Protein AF-A0A7Y3MES4-F1 (afdb_monomer)

Mean predicted aligned error: 10.99 Å

Solvent-accessible surface area (backbone atoms only — not comparable to full-atom values): 5895 Å² total; per-residue (Å²): 143,83,89,84,83,90,88,83,81,67,87,81,73,78,73,79,70,77,85,75,82,80,79,88,77,62,70,92,33,54,46,79,45,81,41,77,45,97,86,72,48,77,46,80,49,80,44,80,57,58,51,88,83,39,46,69,59,44,55,52,52,51,51,40,55,75,72,46,69,66,66,91,64,74,83,88,57,71,44,91,98,75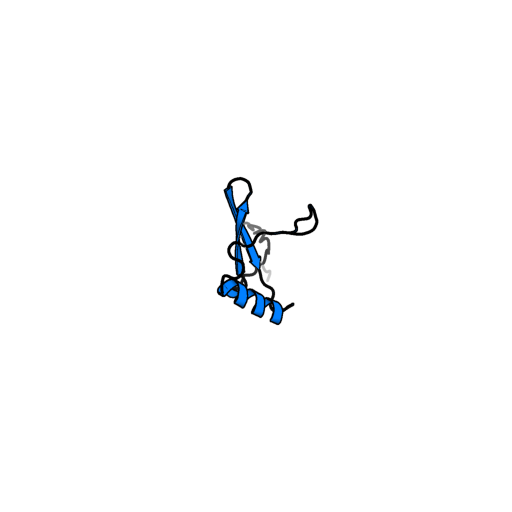,50,108

Foldseek 3Di:
DDDDDDDDDDPPPVPPPPPPDDDDADPLQWDWDWDQDPVRDIDIDIDGHDCPVPVVVSVVVSVCVVVVVCPPDDPPDDDPPPGD

pLDDT: mean 84.97, std 19.63, range [38.72, 98.5]

Nearest PDB structures (foldseek):
  5lnl-assembly2_E  TM=6.325E-01  e=8.048E+00  Haemophilus influenzae
  5lnl-assembly1_A  TM=5.002E-01  e=5.785E+00  Haemophilus influenzae
  2jor-assembly1_A  TM=2.993E-01  e=4.746E+00  Bos taurus
  7ezx-assembly1_ME  TM=3.801E-01  e=6.602E+00  Porphyridium purpureum

Radius of gyration: 25.51 Å; Cα contacts (8 Å, |Δi|>4): 50; chains: 1; bounding box: 27×29×86 Å

Sequence (84 aa):
MVSTLAWLQGPDRAMAQSDMTWRELAPENLAYMELVLAGGETGTVIIELNPRFAPETVKQFRRLASEGFYRGLSFYRVIDGFVA

Secondary structure (DSSP, 8-state):
-----------------------PPPGGGEEEEEEE-TTS-EEEEEEE--TTT-HHHHHHHHHHHHTTTTTT------BTTTB-

Structure (mmCIF, N/CA/C/O backbone):
data_AF-A0A7Y3MES4-F1
#
_entry.id   AF-A0A7Y3MES4-F1
#
loop_
_atom_site.group_PDB
_atom_site.id
_atom_site.type_symbol
_atom_site.label_atom_id
_atom_site.label_alt_id
_atom_site.label_comp_id
_atom_site.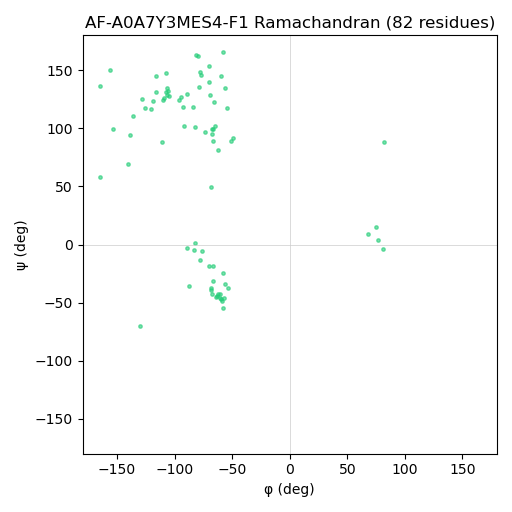label_asym_id
_atom_site.label_entity_id
_atom_site.label_seq_id
_atom_site.pdbx_PDB_ins_code
_atom_site.Cartn_x
_atom_site.Cartn_y
_atom_site.Cartn_z
_atom_site.occupancy
_atom_site.B_iso_or_equiv
_atom_site.auth_seq_id
_atom_site.auth_comp_id
_atom_site.auth_asym_id
_atom_site.auth_atom_id
_atom_site.pdbx_PDB_model_num
ATOM 1 N N . MET A 1 1 ? -5.864 -9.347 -75.815 1.00 49.03 1 MET A N 1
ATOM 2 C CA . MET A 1 1 ? -4.815 -8.805 -74.927 1.00 49.03 1 MET A CA 1
ATOM 3 C C . MET A 1 1 ? -5.085 -7.325 -74.735 1.00 49.03 1 MET A C 1
ATOM 5 O O . MET A 1 1 ? -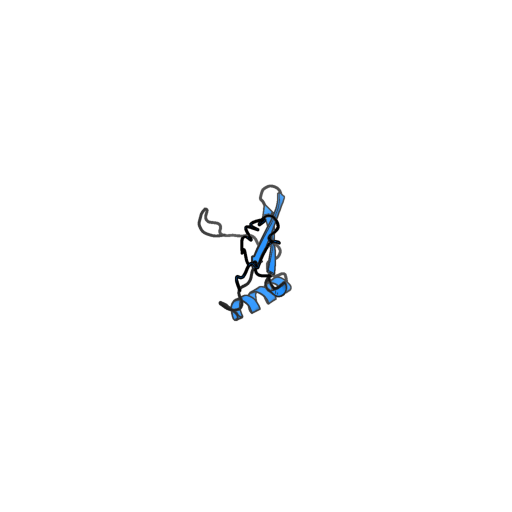4.802 -6.603 -75.670 1.00 49.03 1 MET A O 1
ATOM 9 N N . VAL A 1 2 ? -5.717 -6.911 -73.630 1.00 38.72 2 VAL A N 1
ATOM 10 C CA . VAL A 1 2 ? -5.210 -5.946 -72.626 1.00 38.72 2 VAL A CA 1
ATOM 11 C C . VAL A 1 2 ? -6.115 -6.099 -71.388 1.00 38.72 2 VAL A C 1
ATOM 13 O O . VAL A 1 2 ? -7.321 -6.278 -71.508 1.00 38.72 2 VAL A O 1
ATOM 16 N N . SER A 1 3 ? -5.478 -6.127 -70.223 1.00 44.56 3 SER A N 1
ATOM 17 C CA . SER A 1 3 ? -6.005 -6.248 -68.862 1.00 44.56 3 SER A CA 1
ATOM 18 C C . SER A 1 3 ? -6.967 -5.122 -68.456 1.00 44.56 3 SER A C 1
ATOM 20 O O . SER A 1 3 ? -6.697 -3.970 -68.783 1.00 44.56 3 SER A O 1
ATOM 22 N N . THR A 1 4 ? -8.004 -5.413 -67.655 1.00 40.41 4 THR A N 1
ATOM 23 C CA . THR A 1 4 ? -8.491 -4.477 -66.616 1.00 40.41 4 THR A CA 1
ATOM 24 C C . THR A 1 4 ? -9.181 -5.246 -65.480 1.00 40.41 4 THR A C 1
ATOM 26 O O . THR A 1 4 ? -10.331 -5.666 -65.587 1.00 40.41 4 THR A O 1
ATOM 29 N N . LEU A 1 5 ? -8.432 -5.458 -64.397 1.00 47.00 5 LEU A N 1
ATOM 30 C CA . LEU A 1 5 ? -8.923 -5.845 -63.075 1.00 47.00 5 LEU A CA 1
ATOM 31 C C . LEU A 1 5 ? -9.472 -4.614 -62.325 1.00 47.00 5 LEU A C 1
ATOM 33 O O . LEU A 1 5 ? -9.048 -3.494 -62.590 1.00 47.00 5 LEU A O 1
ATOM 37 N N . ALA A 1 6 ? -10.267 -4.900 -61.289 1.00 52.19 6 ALA A N 1
ATOM 38 C CA . ALA A 1 6 ? -10.475 -4.102 -60.074 1.00 52.19 6 ALA A CA 1
ATOM 39 C C . ALA A 1 6 ? -11.473 -2.928 -60.119 1.00 52.19 6 ALA A C 1
ATOM 41 O O . ALA A 1 6 ? -11.094 -1.769 -60.228 1.00 52.19 6 ALA A O 1
ATOM 42 N N . TRP A 1 7 ? -12.742 -3.239 -59.830 1.00 43.75 7 TRP A N 1
ATOM 43 C CA . TRP A 1 7 ? -13.674 -2.309 -59.182 1.00 43.75 7 TRP A CA 1
ATOM 44 C C . TRP A 1 7 ? -14.508 -3.064 -58.144 1.00 43.75 7 TRP A C 1
ATOM 46 O O . TRP A 1 7 ? -15.514 -3.669 -58.491 1.00 43.75 7 TRP A O 1
ATOM 56 N N . LEU A 1 8 ? -14.070 -3.057 -56.882 1.00 47.22 8 LEU A N 1
ATOM 57 C CA . LEU A 1 8 ? -14.960 -3.042 -55.711 1.00 47.22 8 LEU A CA 1
ATOM 58 C C . LEU A 1 8 ? -14.158 -2.652 -54.453 1.00 47.22 8 LEU A C 1
ATOM 60 O O . LEU A 1 8 ? -14.060 -3.404 -53.491 1.00 47.22 8 LEU A O 1
ATOM 64 N N . GLN A 1 9 ? -13.534 -1.475 -54.471 1.00 46.81 9 GLN A N 1
ATOM 65 C CA . GLN A 1 9 ? -13.125 -0.812 -53.231 1.00 46.81 9 GLN A CA 1
ATOM 66 C C . GLN A 1 9 ? -14.295 0.105 -52.859 1.00 46.81 9 GLN A C 1
ATOM 68 O O . GLN A 1 9 ? -14.522 1.128 -53.506 1.00 46.81 9 GLN A O 1
ATOM 73 N N . GLY A 1 10 ? -15.116 -0.328 -51.894 1.00 51.00 10 GLY A N 1
ATOM 74 C CA . GLY A 1 10 ? -16.045 0.570 -51.203 1.00 51.00 10 GLY A CA 1
ATOM 75 C C . GLY A 1 10 ? -15.262 1.711 -50.543 1.00 51.00 10 GLY A C 1
ATOM 76 O O . GLY A 1 10 ? -14.040 1.613 -50.458 1.00 51.00 10 GLY A O 1
ATOM 77 N N . PRO A 1 11 ? -15.916 2.801 -50.102 1.00 49.09 11 PRO A N 1
ATOM 78 C CA . PRO A 1 11 ? -15.197 3.916 -49.505 1.00 49.09 11 PRO A CA 1
ATOM 79 C C . PRO A 1 11 ? -14.336 3.383 -48.366 1.00 49.09 11 PRO A C 1
ATOM 81 O O . PRO A 1 11 ? -14.874 2.822 -47.407 1.00 49.09 11 PRO A O 1
ATOM 84 N N . ASP A 1 12 ? -13.021 3.544 -48.522 1.00 49.28 12 ASP A N 1
ATOM 85 C CA . ASP A 1 12 ? -12.023 3.378 -47.481 1.00 49.28 12 ASP A CA 1
ATOM 86 C C . ASP A 1 12 ? -12.497 4.185 -46.275 1.00 49.28 12 ASP A C 1
ATOM 88 O O . ASP A 1 12 ? -12.223 5.378 -46.117 1.00 49.28 12 ASP A O 1
ATOM 92 N N . ARG A 1 13 ? -13.245 3.526 -45.390 1.00 50.81 13 ARG A N 1
ATOM 93 C CA . ARG A 1 13 ? -13.272 3.912 -43.997 1.00 50.81 13 ARG A CA 1
ATOM 94 C C . ARG A 1 13 ? -11.868 3.607 -43.535 1.00 50.81 13 ARG A C 1
ATOM 96 O O . ARG A 1 13 ? -11.589 2.490 -43.116 1.00 50.81 13 ARG A O 1
ATOM 103 N N . ALA A 1 14 ? -10.996 4.600 -43.672 1.00 49.84 14 ALA A N 1
ATOM 104 C CA . ALA A 1 14 ? -9.773 4.697 -42.912 1.00 49.84 14 ALA A CA 1
ATOM 105 C C . ALA A 1 14 ? -10.173 4.535 -41.441 1.00 49.84 14 ALA A C 1
ATOM 107 O O . ALA A 1 14 ? -10.555 5.485 -40.759 1.00 49.84 14 ALA A O 1
ATOM 108 N N . MET A 1 15 ? -10.187 3.285 -40.983 1.00 44.97 15 MET A N 1
ATOM 109 C CA . MET A 1 15 ? -10.196 2.950 -39.582 1.00 44.97 15 MET A CA 1
ATOM 110 C C . MET A 1 15 ? -8.832 3.412 -39.110 1.00 44.97 15 MET A C 1
ATOM 112 O O . MET A 1 15 ? -7.833 2.721 -39.285 1.00 44.97 15 MET A O 1
ATOM 116 N N . ALA A 1 16 ? -8.780 4.626 -38.573 1.00 53.94 16 ALA A N 1
ATOM 117 C CA . ALA A 1 16 ? -7.719 4.993 -37.662 1.00 53.94 16 ALA A CA 1
ATOM 118 C C . ALA A 1 16 ? -7.861 4.058 -36.452 1.00 53.94 16 ALA A C 1
ATOM 120 O O . ALA A 1 16 ? -8.510 4.389 -35.461 1.00 53.94 16 ALA A O 1
ATOM 121 N N . GLN A 1 17 ? -7.341 2.838 -36.584 1.00 58.88 17 GLN A N 1
ATOM 122 C CA . GLN A 1 17 ? -7.132 1.930 -35.478 1.00 58.88 17 GLN A CA 1
ATOM 123 C C . GLN A 1 17 ? -6.040 2.605 -34.653 1.00 58.88 17 GLN A C 1
ATOM 125 O O . GLN A 1 17 ? -4.869 2.613 -35.022 1.00 58.88 17 GLN A O 1
ATOM 130 N N . SER A 1 18 ? -6.420 3.287 -33.577 1.00 62.00 18 SER A N 1
ATOM 131 C CA . SER A 1 18 ? -5.438 3.620 -32.559 1.00 62.00 18 SER A CA 1
ATOM 132 C C . SER A 1 18 ? -4.990 2.283 -31.979 1.00 62.00 18 SER A C 1
ATOM 134 O O . SER A 1 18 ? -5.737 1.679 -31.208 1.00 62.00 18 SER A O 1
ATOM 136 N N . ASP A 1 19 ? -3.820 1.797 -32.386 1.00 69.19 19 ASP A N 1
ATOM 137 C CA . ASP A 1 19 ? -3.201 0.550 -31.919 1.00 69.19 19 ASP A CA 1
ATOM 138 C C . ASP A 1 19 ? -2.755 0.656 -30.444 1.00 69.19 19 ASP A C 1
ATOM 140 O O . ASP A 1 19 ? -1.621 0.357 -30.069 1.00 69.19 19 ASP A O 1
ATOM 144 N N . MET A 1 20 ? -3.641 1.120 -29.560 1.00 69.00 20 MET A N 1
ATOM 145 C CA . MET A 1 20 ? -3.445 1.057 -28.120 1.00 69.00 20 MET A CA 1
ATOM 146 C C . MET A 1 20 ? -3.648 -0.392 -27.688 1.00 69.00 20 MET A C 1
ATOM 148 O O . MET A 1 20 ? -4.769 -0.858 -27.489 1.00 69.00 20 MET A O 1
ATOM 152 N N . THR A 1 21 ? -2.537 -1.113 -27.563 1.00 86.56 21 THR A N 1
ATOM 153 C CA . THR A 1 21 ? -2.531 -2.471 -27.021 1.00 86.56 21 THR A CA 1
ATOM 154 C C . THR A 1 21 ? -2.531 -2.382 -25.499 1.00 86.56 21 THR A C 1
ATOM 156 O O . THR A 1 21 ? -1.507 -2.100 -24.876 1.00 86.56 21 THR A O 1
ATOM 159 N N . TRP A 1 22 ? -3.698 -2.584 -24.894 1.00 88.00 22 TRP A N 1
ATOM 160 C CA . TRP A 1 22 ? -3.846 -2.666 -23.443 1.00 88.00 22 TRP A CA 1
A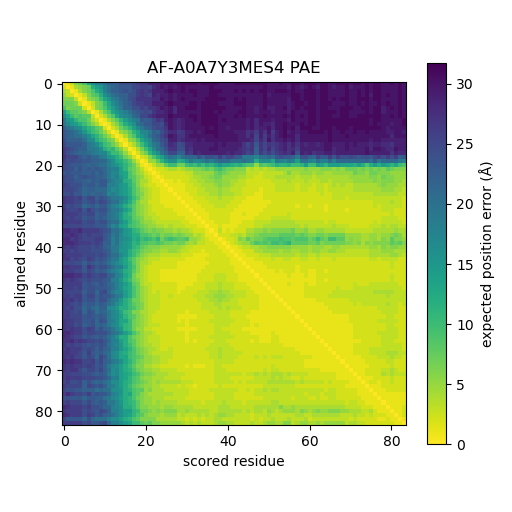TOM 161 C C . TRP A 1 22 ? -3.372 -4.029 -22.932 1.00 88.00 22 TRP A C 1
ATOM 163 O O . TRP A 1 22 ? -3.540 -5.046 -23.605 1.00 88.00 22 TRP A O 1
ATOM 173 N N . ARG A 1 23 ? -2.795 -4.056 -21.726 1.00 90.75 23 ARG A N 1
ATOM 174 C CA . ARG A 1 23 ? -2.420 -5.295 -21.034 1.00 90.75 23 ARG A CA 1
ATOM 175 C C . ARG A 1 23 ? -3.399 -5.566 -19.898 1.00 90.75 23 ARG A C 1
ATOM 177 O O . ARG A 1 23 ? -3.637 -4.693 -19.068 1.00 90.75 23 ARG A O 1
ATOM 184 N N . GLU A 1 24 ? -3.892 -6.795 -19.830 1.00 91.12 24 GLU A N 1
ATOM 185 C CA . GLU A 1 24 ? -4.696 -7.273 -18.709 1.00 91.12 24 GLU A CA 1
ATOM 186 C C . GLU A 1 24 ? -3.850 -7.434 -17.433 1.00 91.12 24 GLU A C 1
ATOM 188 O O . GLU A 1 24 ? -2.689 -7.864 -17.467 1.00 91.12 24 GLU A O 1
ATOM 193 N N . LEU A 1 25 ? -4.428 -7.057 -16.293 1.00 92.88 25 LEU A N 1
ATOM 194 C CA . LEU A 1 25 ? -3.783 -7.173 -14.990 1.00 92.88 25 LEU A CA 1
ATOM 195 C C . LEU A 1 25 ? -4.207 -8.487 -14.336 1.00 92.88 25 LEU A C 1
ATOM 197 O O . LEU A 1 25 ? -5.397 -8.750 -14.194 1.00 92.88 25 LEU A O 1
ATOM 201 N N . ALA A 1 26 ? -3.234 -9.292 -13.909 1.00 93.44 26 ALA A N 1
ATOM 202 C CA . ALA A 1 26 ? -3.513 -10.506 -13.150 1.00 93.44 26 ALA A CA 1
ATOM 203 C C . ALA A 1 26 ? -4.131 -10.125 -11.786 1.00 93.44 26 ALA A C 1
ATOM 205 O O . ALA A 1 26 ? -3.490 -9.368 -11.044 1.00 93.44 26 ALA A O 1
ATOM 206 N N . PRO A 1 27 ? -5.336 -10.608 -11.430 1.00 93.69 27 PRO A N 1
ATOM 207 C CA . PRO A 1 27 ? -6.033 -10.189 -10.211 1.00 93.69 27 PRO A CA 1
ATOM 208 C C . PRO A 1 27 ? -5.223 -10.400 -8.928 1.00 93.69 27 PRO A C 1
ATOM 210 O O . PRO A 1 27 ? -5.270 -9.583 -8.015 1.00 93.69 27 PRO A O 1
ATOM 213 N N . GLU A 1 28 ? -4.413 -11.455 -8.863 1.00 93.19 28 GLU A N 1
ATOM 214 C CA . GLU A 1 28 ? -3.538 -11.756 -7.730 1.00 93.19 28 GLU A CA 1
ATOM 215 C C . GLU A 1 28 ? -2.407 -10.731 -7.531 1.00 93.19 28 GLU A C 1
ATOM 217 O O . GLU A 1 28 ? -1.787 -10.664 -6.463 1.00 93.19 28 GLU A O 1
ATOM 222 N N . ASN A 1 29 ? -2.096 -9.935 -8.555 1.00 95.94 29 ASN A N 1
ATOM 223 C CA . ASN A 1 29 ? -1.145 -8.830 -8.478 1.00 95.94 29 ASN A CA 1
ATOM 224 C C . ASN A 1 29 ? -1.824 -7.518 -8.066 1.00 95.94 29 ASN A C 1
ATOM 226 O O . ASN A 1 29 ? -1.117 -6.533 -7.908 1.00 95.94 29 ASN A O 1
ATOM 230 N N . LEU A 1 30 ? -3.143 -7.466 -7.879 1.00 97.19 30 LEU A N 1
ATOM 231 C CA . LEU A 1 30 ? -3.828 -6.238 -7.486 1.00 97.19 30 LEU A CA 1
ATOM 232 C C . LEU A 1 30 ? -4.036 -6.185 -5.974 1.00 97.19 30 LEU A C 1
ATOM 234 O O . LEU A 1 30 ? -4.644 -7.070 -5.376 1.00 97.19 30 LEU A O 1
ATOM 238 N N . ALA A 1 31 ? -3.541 -5.116 -5.358 1.00 97.19 31 ALA A N 1
ATOM 239 C CA . ALA A 1 31 ? -3.820 -4.784 -3.972 1.00 97.19 31 ALA A CA 1
ATOM 240 C C . ALA A 1 31 ? -4.763 -3.581 -3.908 1.00 97.19 31 ALA A C 1
ATOM 242 O O . ALA A 1 31 ? -4.529 -2.560 -4.556 1.00 97.19 31 ALA A O 1
ATOM 243 N N . TYR A 1 32 ? -5.811 -3.715 -3.101 1.00 96.81 32 TYR A N 1
ATOM 244 C CA . TYR A 1 32 ? -6.786 -2.665 -2.837 1.00 96.81 32 TYR A CA 1
ATOM 245 C C . TYR A 1 32 ? -6.549 -2.125 -1.436 1.00 96.81 32 TYR A C 1
ATOM 247 O O . TYR A 1 32 ? -6.474 -2.889 -0.471 1.00 96.81 32 TYR A O 1
ATOM 255 N N . MET A 1 33 ? -6.427 -0.810 -1.334 1.00 96.94 33 MET A N 1
ATOM 256 C CA . MET A 1 33 ? -6.254 -0.111 -0.073 1.00 96.94 33 MET A CA 1
ATOM 257 C C . MET A 1 33 ? -7.334 0.954 0.049 1.00 96.94 33 MET A C 1
ATOM 259 O O . MET A 1 33 ? -7.402 1.880 -0.759 1.00 96.94 33 MET A O 1
ATOM 263 N N . GLU A 1 34 ? -8.176 0.806 1.064 1.00 96.75 34 GLU A N 1
ATOM 264 C CA . GLU A 1 34 ? -9.171 1.806 1.432 1.00 96.75 34 GLU A CA 1
ATOM 265 C C . GLU A 1 34 ? -8.559 2.787 2.427 1.00 96.75 34 GLU A C 1
ATOM 267 O O . GLU A 1 34 ? -7.967 2.391 3.433 1.00 96.75 34 GLU A O 1
ATOM 272 N N . LEU A 1 35 ? -8.704 4.074 2.137 1.00 95.75 35 LEU A N 1
ATOM 273 C CA . LEU A 1 35 ? -8.215 5.17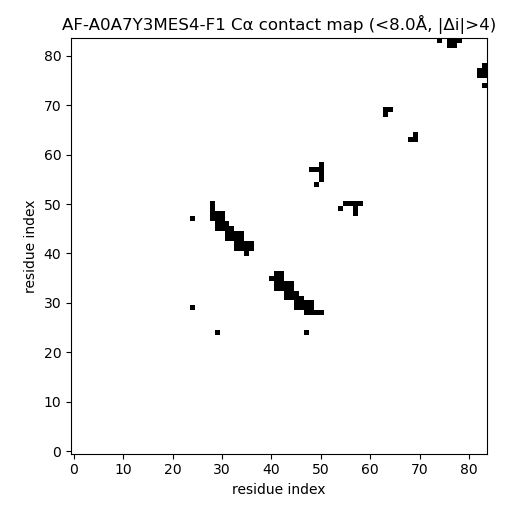0 2.957 1.00 95.75 35 LEU A CA 1
ATOM 274 C C . LEU A 1 35 ? -9.397 5.975 3.466 1.00 95.75 35 LEU A C 1
ATOM 276 O O . 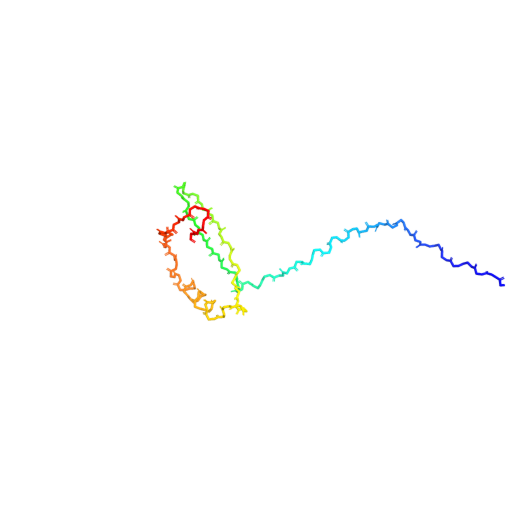LEU A 1 35 ? -10.246 6.378 2.677 1.00 95.75 35 LEU A O 1
ATOM 280 N N . VAL A 1 36 ? -9.420 6.248 4.767 1.00 94.19 36 VAL A N 1
ATOM 281 C CA . VAL A 1 36 ? -10.342 7.221 5.357 1.00 94.19 36 VAL A CA 1
ATOM 282 C C . VAL A 1 36 ? -9.627 8.564 5.398 1.00 94.19 36 VAL A C 1
ATOM 284 O O . VAL A 1 36 ? -8.577 8.701 6.027 1.00 94.19 36 VAL A O 1
ATOM 287 N N . LEU A 1 37 ? -10.172 9.547 4.692 1.00 91.56 37 LEU A N 1
ATOM 288 C CA . LEU A 1 37 ? -9.631 10.898 4.618 1.00 91.56 37 LEU A CA 1
ATOM 289 C C . LEU A 1 37 ? -10.063 11.709 5.845 1.00 91.56 37 LEU A C 1
ATOM 291 O O . LEU A 1 37 ? -11.026 11.367 6.530 1.00 91.56 37 LEU A O 1
ATOM 295 N N . ALA A 1 38 ? -9.384 12.827 6.109 1.00 86.06 38 ALA A N 1
ATOM 296 C CA . ALA A 1 38 ? -9.679 13.680 7.267 1.00 86.06 38 ALA A CA 1
ATOM 297 C C . ALA A 1 38 ? -11.136 14.196 7.303 1.00 86.06 38 ALA A C 1
ATOM 299 O O . ALA A 1 38 ? -11.652 14.491 8.377 1.00 86.06 38 ALA A O 1
ATOM 300 N N . GLY A 1 39 ? -11.807 14.271 6.146 1.00 90.25 39 GLY A N 1
ATOM 301 C CA . GLY A 1 39 ? -13.226 14.626 6.023 1.00 90.25 39 GLY A CA 1
ATOM 302 C C . GLY A 1 39 ? -14.212 13.477 6.272 1.00 90.25 39 GLY A C 1
ATOM 303 O O . GLY A 1 39 ? -15.413 13.681 6.135 1.00 90.25 39 GLY A O 1
ATOM 304 N N . GLY A 1 40 ? -13.735 12.272 6.606 1.00 89.75 40 GLY A N 1
ATOM 305 C CA . GLY A 1 40 ? -14.561 11.070 6.785 1.00 89.75 40 GLY A CA 1
ATOM 306 C C . GLY A 1 40 ? -14.940 10.358 5.482 1.00 89.75 40 GLY A C 1
ATOM 307 O O . GLY A 1 40 ? -15.540 9.286 5.523 1.00 89.75 40 GLY A O 1
ATOM 308 N N . GLU A 1 41 ? -14.573 10.922 4.332 1.00 95.88 41 GLU A N 1
ATOM 309 C CA . GLU A 1 41 ? -14.723 10.290 3.022 1.00 95.88 41 GLU A CA 1
ATOM 310 C C . GLU A 1 41 ? -13.757 9.113 2.861 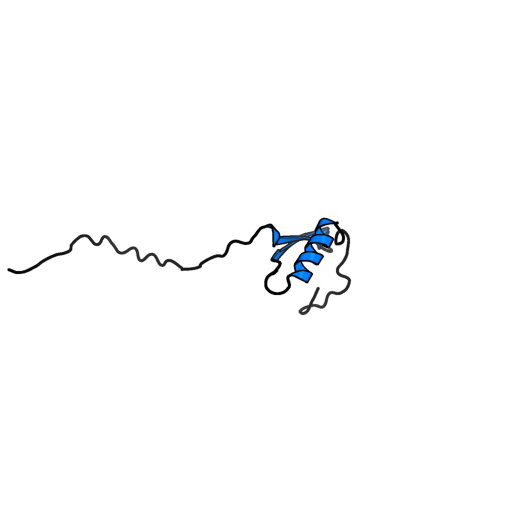1.00 95.88 41 GLU A C 1
ATOM 312 O O . GLU A 1 41 ? -12.674 9.092 3.453 1.00 95.88 41 GLU A O 1
ATOM 317 N N . THR A 1 42 ? -14.129 8.148 2.021 1.00 94.88 42 THR A N 1
ATOM 318 C CA . THR A 1 42 ? -13.276 7.008 1.684 1.00 94.88 42 THR A CA 1
ATOM 319 C C . THR A 1 42 ? -12.712 7.130 0.271 1.00 94.88 42 THR A C 1
ATOM 321 O O . THR A 1 42 ? -13.420 7.452 -0.682 1.00 94.88 42 THR A O 1
ATOM 324 N N . GLY A 1 43 ? -11.417 6.856 0.127 1.00 95.69 43 GLY A N 1
ATOM 325 C CA . GLY A 1 43 ? -10.724 6.746 -1.155 1.00 95.69 43 GLY A CA 1
ATOM 326 C C . GLY A 1 43 ? -10.189 5.333 -1.362 1.00 95.69 43 GLY A C 1
ATOM 327 O O . GLY A 1 43 ? -9.769 4.684 -0.408 1.00 95.69 43 GLY A O 1
ATOM 328 N N . THR A 1 44 ? -10.188 4.849 -2.606 1.00 97.00 44 THR A N 1
ATOM 329 C CA . THR A 1 44 ? -9.585 3.553 -2.957 1.00 97.00 44 THR A CA 1
ATOM 330 C C . THR A 1 44 ? -8.314 3.769 -3.763 1.00 97.00 44 THR A C 1
ATOM 332 O O . THR A 1 44 ? -8.337 4.416 -4.809 1.00 97.00 44 THR A O 1
ATOM 335 N N . VAL A 1 45 ? -7.216 3.182 -3.298 1.00 96.81 45 VAL A N 1
ATOM 336 C CA . VAL A 1 45 ? -5.958 3.082 -4.038 1.00 96.81 45 VAL A CA 1
ATOM 337 C C . VAL A 1 45 ? -5.813 1.651 -4.540 1.00 96.81 45 VAL A C 1
ATOM 339 O O . VAL A 1 45 ? -5.921 0.700 -3.764 1.00 96.81 45 VAL A O 1
ATOM 342 N N . ILE A 1 46 ? -5.566 1.504 -5.841 1.00 97.12 46 ILE A N 1
ATOM 343 C CA . ILE A 1 46 ? -5.322 0.211 -6.486 1.00 97.12 46 ILE A CA 1
ATOM 344 C C . ILE A 1 46 ? -3.852 0.159 -6.887 1.00 97.12 46 ILE A C 1
ATOM 346 O O . ILE A 1 46 ? -3.366 1.037 -7.599 1.00 97.12 46 ILE A O 1
ATOM 350 N N . ILE A 1 47 ? -3.145 -0.866 -6.420 1.00 97.75 47 ILE A N 1
ATOM 351 C CA . ILE A 1 47 ? -1.706 -1.035 -6.625 1.00 97.75 47 ILE A CA 1
ATOM 352 C C . ILE A 1 47 ? -1.475 -2.330 -7.400 1.00 97.75 47 ILE A C 1
ATOM 354 O O . ILE A 1 47 ? -1.865 -3.402 -6.938 1.00 97.75 47 ILE A O 1
ATOM 358 N N . GLU A 1 48 ? -0.802 -2.248 -8.550 1.00 97.69 48 GLU A N 1
ATOM 359 C CA . GLU A 1 48 ? -0.277 -3.432 -9.234 1.00 97.69 48 GLU A CA 1
ATOM 360 C C . GLU A 1 48 ? 1.088 -3.820 -8.648 1.00 97.69 48 GLU A C 1
ATOM 362 O O . GLU A 1 48 ? 2.070 -3.080 -8.718 1.00 97.69 48 GLU A O 1
ATOM 367 N N . LEU A 1 49 ? 1.153 -5.017 -8.080 1.00 98.12 49 LEU A N 1
ATOM 368 C CA . LEU A 1 49 ? 2.357 -5.640 -7.560 1.00 98.12 49 LEU A CA 1
ATOM 369 C C . LEU A 1 49 ? 3.180 -6.231 -8.704 1.00 98.12 49 LEU A C 1
ATOM 371 O O . LEU A 1 49 ? 2.656 -6.935 -9.567 1.00 98.12 49 LEU A O 1
ATOM 375 N N . ASN A 1 50 ? 4.494 -6.009 -8.673 1.00 97.69 50 ASN A N 1
ATOM 376 C CA . ASN A 1 50 ? 5.391 -6.459 -9.731 1.00 97.69 50 ASN A CA 1
ATOM 377 C C . ASN A 1 50 ? 6.328 -7.595 -9.268 1.00 97.69 50 ASN A C 1
ATOM 379 O O . ASN A 1 50 ? 7.453 -7.333 -8.825 1.00 97.69 50 ASN A O 1
ATOM 383 N N . PRO A 1 51 ? 5.909 -8.872 -9.385 1.00 97.50 51 PRO A N 1
ATOM 384 C CA . PRO A 1 51 ? 6.714 -10.008 -8.937 1.00 97.50 51 PRO A CA 1
ATOM 385 C C . PRO A 1 51 ? 7.954 -10.241 -9.805 1.00 97.50 51 PRO A C 1
ATOM 387 O O . PRO A 1 51 ? 8.884 -10.905 -9.361 1.00 97.50 51 PRO A O 1
ATOM 390 N N . ARG A 1 52 ? 8.001 -9.693 -11.028 1.00 97.31 52 ARG A N 1
ATOM 391 C CA . ARG A 1 52 ? 9.169 -9.821 -11.908 1.00 97.31 52 ARG A CA 1
ATOM 392 C C . ARG A 1 52 ? 10.367 -9.044 -11.366 1.00 97.31 52 ARG A C 1
ATOM 394 O O . ARG A 1 52 ? 11.490 -9.519 -11.485 1.00 97.31 52 ARG A O 1
ATOM 401 N N . PHE A 1 53 ? 10.133 -7.860 -10.802 1.00 98.06 53 PHE A N 1
ATOM 402 C CA . PHE A 1 53 ? 11.202 -7.021 -10.254 1.00 98.06 53 PHE A CA 1
ATOM 403 C C . PHE A 1 53 ? 11.517 -7.348 -8.791 1.00 98.06 53 PHE A C 1
ATOM 405 O O . PHE A 1 53 ? 12.679 -7.287 -8.401 1.00 98.06 53 PHE A O 1
ATOM 412 N N . ALA A 1 54 ? 10.509 -7.694 -7.982 1.00 98.12 54 ALA A N 1
ATOM 413 C CA . ALA A 1 54 ? 10.681 -7.909 -6.543 1.00 98.12 54 ALA A CA 1
ATOM 414 C C . ALA A 1 54 ? 9.852 -9.106 -6.024 1.00 98.12 54 ALA A C 1
ATOM 416 O O . ALA A 1 54 ? 8.889 -8.911 -5.278 1.00 98.12 54 ALA A O 1
ATOM 417 N N . PRO A 1 55 ? 10.202 -10.353 -6.394 1.00 98.00 55 PRO A N 1
ATOM 418 C CA . PRO A 1 55 ? 9.381 -11.534 -6.105 1.00 98.00 55 PRO A CA 1
ATOM 419 C C . PRO A 1 55 ? 9.171 -11.776 -4.604 1.00 98.00 55 PRO A C 1
ATOM 421 O O . PRO A 1 55 ? 8.036 -11.972 -4.164 1.00 98.00 55 PRO A O 1
ATOM 424 N N . GLU A 1 56 ? 10.236 -11.698 -3.802 1.00 98.50 56 GLU A N 1
ATOM 425 C CA . GLU A 1 56 ? 10.150 -11.937 -2.354 1.00 98.50 56 GLU A CA 1
ATOM 426 C C . GLU A 1 56 ? 9.362 -10.838 -1.630 1.00 98.50 56 GLU A C 1
ATOM 428 O O . GLU A 1 56 ? 8.554 -11.127 -0.745 1.00 98.50 56 GLU A O 1
ATOM 433 N N . THR A 1 57 ? 9.518 -9.581 -2.053 1.00 98.50 57 THR A N 1
ATOM 434 C CA . THR A 1 57 ? 8.754 -8.454 -1.502 1.00 98.50 57 THR A CA 1
ATOM 435 C C . THR A 1 57 ? 7.267 -8.613 -1.790 1.00 98.50 57 THR A C 1
ATOM 437 O O . THR A 1 57 ? 6.450 -8.465 -0.884 1.00 98.50 57 THR A O 1
ATOM 440 N N . VAL A 1 58 ? 6.903 -8.973 -3.025 1.00 98.44 58 VAL A N 1
ATOM 441 C CA . VAL A 1 58 ? 5.502 -9.213 -3.402 1.00 98.44 58 VAL A CA 1
ATOM 442 C C . VAL A 1 58 ? 4.912 -10.372 -2.601 1.00 98.44 58 VAL A C 1
ATOM 444 O O . VAL A 1 58 ? 3.799 -10.257 -2.087 1.00 98.44 58 VAL A O 1
ATOM 447 N N . LYS A 1 59 ? 5.663 -11.465 -2.429 1.00 98.25 59 LYS A N 1
ATOM 448 C CA . LYS A 1 59 ? 5.241 -12.612 -1.616 1.00 98.25 59 LYS A CA 1
ATOM 449 C C . LYS A 1 59 ? 4.960 -12.213 -0.165 1.00 98.25 59 LYS A C 1
ATOM 451 O O . LYS A 1 59 ? 3.904 -12.555 0.366 1.00 98.25 59 LYS A O 1
ATOM 456 N N . GLN A 1 60 ? 5.868 -11.469 0.467 1.00 98.50 60 GLN A N 1
ATOM 457 C CA . GLN A 1 60 ? 5.691 -11.023 1.850 1.00 98.50 60 GLN A CA 1
ATOM 458 C C . GLN A 1 60 ? 4.550 -10.010 1.991 1.00 98.50 60 GLN A C 1
ATOM 460 O O . GLN A 1 60 ? 3.753 -10.118 2.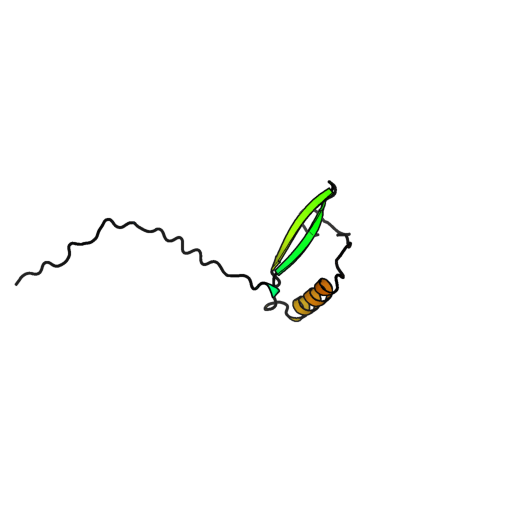923 1.00 98.50 60 GLN A O 1
ATOM 465 N N . PHE A 1 61 ? 4.446 -9.053 1.066 1.00 98.31 61 PHE A N 1
ATOM 466 C CA . PHE A 1 61 ? 3.387 -8.047 1.071 1.00 98.31 61 PHE A CA 1
ATOM 467 C C . PHE A 1 61 ? 2.003 -8.699 0.981 1.00 98.31 61 PHE A C 1
ATOM 469 O O . PHE A 1 61 ? 1.132 -8.400 1.795 1.00 98.31 61 PHE A O 1
ATOM 476 N N . ARG A 1 62 ? 1.821 -9.660 0.062 1.00 97.12 62 ARG A N 1
ATOM 477 C CA . ARG A 1 62 ? 0.576 -10.438 -0.050 1.00 97.12 62 ARG A CA 1
ATOM 478 C C . ARG A 1 62 ? 0.220 -11.149 1.243 1.00 97.12 62 ARG A C 1
ATOM 480 O O . ARG A 1 62 ? -0.930 -11.089 1.665 1.00 97.12 62 ARG A O 1
ATOM 487 N N . ARG A 1 63 ? 1.202 -11.806 1.868 1.00 98.00 63 ARG A N 1
ATOM 488 C CA . ARG A 1 63 ? 0.999 -12.528 3.126 1.00 98.00 63 ARG A CA 1
ATOM 489 C C . ARG A 1 63 ? 0.468 -11.583 4.207 1.00 98.00 63 ARG A C 1
ATOM 491 O O . ARG A 1 63 ? -0.619 -11.816 4.726 1.00 98.00 63 ARG A O 1
ATOM 498 N N . LEU A 1 64 ? 1.167 -10.474 4.459 1.00 98.25 64 LEU A N 1
ATOM 499 C CA . LEU A 1 64 ? 0.764 -9.476 5.457 1.00 98.25 64 LEU A CA 1
ATOM 500 C C . LEU A 1 64 ? -0.608 -8.855 5.152 1.00 98.25 64 LEU A C 1
ATOM 502 O O . LEU A 1 64 ? -1.431 -8.702 6.054 1.00 98.25 64 LEU A O 1
ATOM 506 N N . ALA A 1 65 ? -0.881 -8.531 3.886 1.00 96.88 65 ALA A N 1
ATOM 507 C CA . ALA A 1 65 ? -2.174 -7.994 3.471 1.00 96.88 65 ALA A CA 1
ATOM 508 C C . ALA A 1 65 ? -3.316 -8.999 3.711 1.00 96.88 65 ALA A C 1
ATOM 510 O O . ALA A 1 65 ? -4.353 -8.624 4.258 1.00 96.88 65 ALA A O 1
ATOM 511 N N . SER A 1 66 ? -3.111 -10.278 3.373 1.00 95.81 66 SER A N 1
ATOM 512 C CA . SER A 1 66 ? -4.103 -11.343 3.590 1.00 95.81 66 SER A CA 1
ATOM 513 C C . SER A 1 66 ? -4.365 -11.631 5.072 1.00 95.81 66 SER A C 1
ATOM 515 O O . SER A 1 66 ? -5.492 -11.936 5.449 1.00 95.81 66 SER A O 1
ATOM 517 N N . GLU A 1 67 ? -3.350 -11.452 5.922 1.00 98.06 67 GLU A N 1
ATOM 518 C CA . GLU A 1 67 ? -3.452 -11.552 7.384 1.00 98.06 67 GLU A CA 1
ATOM 519 C C . GLU A 1 67 ? -4.114 -10.311 8.016 1.00 98.06 67 GLU A C 1
ATOM 521 O O . GLU A 1 67 ? -4.361 -10.281 9.218 1.00 98.06 67 GLU A O 1
ATOM 526 N N . GLY A 1 68 ? -4.413 -9.276 7.223 1.00 97.25 68 GLY A N 1
ATOM 527 C CA . GLY A 1 68 ? -5.037 -8.044 7.699 1.00 97.25 68 GLY A CA 1
ATOM 528 C C . GLY A 1 68 ? -4.093 -7.114 8.463 1.00 97.25 68 GLY A C 1
ATOM 529 O O . GLY A 1 68 ? -4.572 -6.174 9.090 1.00 97.25 68 GLY A O 1
ATOM 530 N N . PHE A 1 69 ? -2.776 -7.327 8.380 1.00 98.19 69 PHE A N 1
ATOM 531 C CA . PHE A 1 69 ? -1.767 -6.569 9.128 1.00 98.19 69 PHE A CA 1
ATOM 532 C C . PHE A 1 69 ? -1.879 -5.045 8.943 1.00 98.19 69 PHE A C 1
ATOM 534 O O . PHE A 1 69 ? -1.681 -4.292 9.889 1.00 98.19 69 PHE A O 1
ATOM 541 N N . TYR A 1 70 ? -2.221 -4.585 7.735 1.00 97.62 70 TYR A N 1
ATOM 542 C CA . TYR A 1 70 ? -2.318 -3.156 7.412 1.00 97.62 70 TYR A CA 1
ATOM 543 C C . TYR A 1 70 ? -3.653 -2.502 7.808 1.00 97.62 70 TYR A C 1
ATOM 545 O O . TYR A 1 70 ? -3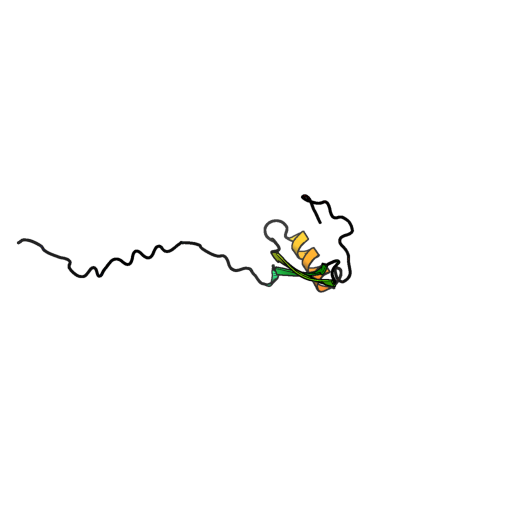.808 -1.290 7.658 1.00 97.62 70 TYR A O 1
ATOM 553 N N . ARG A 1 71 ? -4.636 -3.265 8.305 1.00 96.31 71 ARG A N 1
ATOM 554 C CA . ARG A 1 71 ? -5.952 -2.714 8.660 1.00 96.31 71 ARG A CA 1
ATOM 555 C C . ARG A 1 71 ? -5.840 -1.815 9.891 1.00 96.31 71 ARG A C 1
ATOM 557 O O . ARG A 1 71 ? -5.318 -2.226 10.920 1.00 96.31 71 ARG A O 1
ATOM 564 N N . GLY A 1 72 ? -6.374 -0.599 9.786 1.00 94.38 72 GLY A N 1
ATOM 565 C CA . GLY A 1 72 ? -6.374 0.380 10.878 1.00 94.38 72 GLY A CA 1
ATOM 566 C C . GLY A 1 72 ? -5.030 1.077 11.116 1.00 94.38 72 GLY A C 1
ATOM 567 O O . GLY A 1 72 ? -4.930 1.875 12.045 1.00 94.38 72 GLY A O 1
ATOM 568 N N . LEU A 1 73 ? -4.009 0.809 10.295 1.00 95.94 73 LEU A N 1
ATOM 569 C CA . LEU A 1 73 ? -2.759 1.562 10.340 1.00 95.94 73 LEU A CA 1
ATOM 570 C C . LEU A 1 73 ? -2.921 2.922 9.652 1.00 95.94 73 LEU A C 1
ATOM 572 O O . LEU A 1 73 ? -3.668 3.067 8.687 1.00 95.94 73 LEU A O 1
ATOM 576 N N . SER A 1 74 ? -2.180 3.914 10.140 1.00 94.44 74 SER A N 1
ATOM 577 C CA . SER A 1 74 ? -2.115 5.257 9.562 1.00 94.44 74 SER A CA 1
ATOM 578 C C . SER A 1 74 ? -0.782 5.493 8.858 1.00 94.44 74 SER A C 1
ATOM 580 O O . SER A 1 74 ? 0.265 5.062 9.350 1.00 94.44 74 SER A O 1
ATOM 582 N N . PHE A 1 75 ? -0.792 6.284 7.787 1.00 95.06 75 PHE A N 1
ATOM 583 C CA . PHE A 1 75 ? 0.431 6.881 7.255 1.00 95.06 75 PHE A CA 1
ATOM 584 C C . PHE A 1 75 ? 0.990 7.889 8.262 1.00 95.06 75 PHE A C 1
ATOM 586 O O . PHE A 1 75 ? 0.517 9.016 8.371 1.00 95.06 75 PHE A O 1
ATOM 593 N N . TYR A 1 76 ? 1.994 7.471 9.030 1.00 95.00 76 TYR A N 1
ATOM 594 C CA . TYR A 1 76 ? 2.624 8.316 10.050 1.00 95.00 76 TYR A CA 1
ATOM 595 C C . TYR A 1 76 ? 3.607 9.337 9.456 1.00 95.00 76 TYR A C 1
ATOM 597 O O . TYR A 1 76 ? 4.048 10.250 10.153 1.00 95.00 76 TYR A O 1
ATOM 605 N N . ARG A 1 77 ? 3.986 9.173 8.182 1.00 96.88 77 ARG A N 1
ATOM 606 C CA . ARG A 1 77 ? 4.915 10.052 7.474 1.00 96.88 77 ARG A CA 1
ATOM 607 C C . ARG A 1 77 ? 4.385 10.352 6.081 1.00 96.88 77 ARG A C 1
ATOM 609 O O . ARG A 1 77 ? 4.423 9.490 5.218 1.00 96.88 77 ARG A O 1
ATOM 616 N N . VAL A 1 78 ? 3.979 11.598 5.875 1.00 95.69 78 VAL A N 1
ATOM 617 C CA . VAL A 1 78 ? 3.565 12.127 4.575 1.00 95.69 78 VAL A CA 1
ATOM 618 C C . VAL A 1 78 ? 4.343 13.410 4.326 1.00 95.69 78 VAL A C 1
ATOM 620 O O . VAL A 1 78 ? 4.357 14.306 5.169 1.00 95.69 78 VAL A O 1
ATOM 623 N N . ILE A 1 79 ? 5.035 13.473 3.195 1.00 97.25 79 ILE A N 1
ATOM 624 C CA . ILE A 1 79 ? 5.777 14.650 2.749 1.00 97.25 79 ILE A CA 1
ATOM 625 C C . ILE A 1 79 ? 5.195 15.053 1.404 1.00 97.25 79 ILE A C 1
ATOM 627 O O . ILE A 1 79 ? 5.273 14.288 0.439 1.00 97.25 79 ILE A O 1
ATOM 631 N N . ASP A 1 80 ? 4.621 16.253 1.366 1.00 96.81 80 ASP A N 1
ATOM 632 C CA . ASP A 1 80 ? 3.995 16.798 0.168 1.00 96.81 80 ASP A CA 1
ATOM 633 C C . ASP A 1 80 ? 4.978 16.830 -1.010 1.00 96.81 80 ASP A C 1
ATOM 635 O O . ASP A 1 80 ? 6.152 17.177 -0.857 1.00 96.81 80 ASP A O 1
ATOM 639 N N . GLY A 1 81 ? 4.507 16.386 -2.175 1.00 96.56 81 GLY A N 1
ATOM 640 C CA . GLY A 1 81 ? 5.324 16.248 -3.381 1.00 96.56 81 GLY A CA 1
ATOM 641 C C . GLY A 1 81 ? 6.416 15.167 -3.337 1.00 96.56 81 GLY A C 1
ATOM 642 O O . GLY A 1 81 ? 7.234 15.125 -4.255 1.00 96.56 81 GLY A O 1
ATOM 643 N N . PHE A 1 82 ? 6.460 14.299 -2.314 1.00 97.19 82 PHE A N 1
ATOM 644 C CA . PHE A 1 82 ? 7.503 13.272 -2.196 1.00 97.19 82 PHE A CA 1
ATOM 645 C C . PHE A 1 82 ? 6.983 11.856 -1.925 1.00 97.19 82 PHE A C 1
ATOM 647 O O . PHE A 1 82 ? 7.112 10.995 -2.793 1.00 97.19 82 PHE A O 1
ATOM 654 N N . VAL A 1 83 ? 6.451 11.579 -0.728 1.00 95.94 83 VAL A N 1
ATOM 655 C CA . VAL A 1 83 ? 6.074 10.212 -0.318 1.00 95.94 83 VAL A CA 1
ATOM 656 C C . VAL A 1 83 ? 5.002 10.208 0.767 1.00 95.94 83 VAL A C 1
ATOM 658 O O . VAL A 1 83 ? 4.966 11.109 1.609 1.00 95.94 83 VAL A O 1
ATOM 661 N N . ALA A 1 84 ? 4.183 9.158 0.757 1.00 88.75 84 ALA A N 1
ATOM 662 C CA . ALA A 1 84 ? 3.272 8.750 1.818 1.00 88.75 84 ALA A CA 1
ATOM 663 C C . ALA A 1 84 ? 3.412 7.237 2.025 1.00 88.75 84 ALA A C 1
ATOM 665 O O . ALA A 1 84 ? 3.491 6.520 1.000 1.00 88.75 84 ALA A O 1
#